Protein AF-A0A6Y2XSH6-F1 (afdb_monomer_lite)

Foldseek 3Di:
DDDDPVRVVCQCPNAPKDKDKDWDWDQDPVRWIWIKIWIFIDHPPDPDTDTPDMDTPDGDD

Radius of gyration: 16.01 Å; chains: 1; bounding box: 26×17×48 Å

pLDDT: mean 77.06, std 10.95, range [53.78, 96.0]

Structure (mmCIF, N/CA/C/O backbone):
data_AF-A0A6Y2XSH6-F1
#
_entry.id   AF-A0A6Y2XSH6-F1
#
loop_
_atom_site.group_PDB
_atom_site.id
_atom_site.type_symbol
_atom_site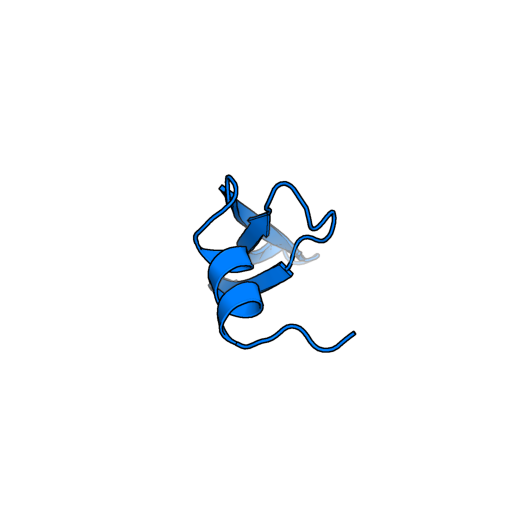.label_atom_id
_atom_site.label_alt_id
_atom_site.label_comp_id
_atom_site.label_asym_id
_atom_site.label_entity_id
_atom_site.label_seq_id
_atom_site.pdbx_PDB_ins_code
_atom_site.Cartn_x
_atom_site.Cartn_y
_atom_site.Cartn_z
_atom_site.occupancy
_atom_site.B_iso_or_equiv
_atom_site.auth_seq_id
_atom_site.auth_comp_id
_atom_site.auth_asym_id
_atom_site.auth_atom_id
_atom_site.pdbx_PDB_model_num
ATOM 1 N N . ALA A 1 1 ? -4.508 5.970 -24.973 1.00 53.78 1 ALA A N 1
ATOM 2 C CA . ALA A 1 1 ? -3.869 4.960 -25.839 1.00 53.78 1 ALA A CA 1
ATOM 3 C C . ALA A 1 1 ? -3.849 3.637 -25.085 1.00 53.78 1 ALA A C 1
ATOM 5 O O . ALA A 1 1 ? -3.604 3.665 -23.886 1.00 53.78 1 ALA A O 1
ATOM 6 N N . ILE A 1 2 ? -4.167 2.518 -25.736 1.00 62.66 2 ILE A N 1
ATOM 7 C CA . ILE A 1 2 ? -4.029 1.184 -25.133 1.00 62.66 2 ILE A CA 1
ATOM 8 C C . ILE A 1 2 ? -2.582 0.753 -25.381 1.00 62.66 2 ILE A C 1
ATOM 10 O O . ILE A 1 2 ? -2.155 0.719 -26.532 1.00 62.66 2 ILE A O 1
ATOM 14 N N . LEU A 1 3 ? -1.825 0.506 -24.311 1.00 67.12 3 LEU A N 1
ATOM 15 C CA . LEU A 1 3 ? -0.468 -0.035 -24.403 1.00 67.12 3 LEU A CA 1
ATOM 16 C C . LEU A 1 3 ? -0.539 -1.479 -24.902 1.00 67.12 3 LEU A C 1
ATOM 18 O O . LEU A 1 3 ? -1.434 -2.228 -24.500 1.00 67.12 3 LEU A O 1
ATOM 22 N N . ASP A 1 4 ? 0.398 -1.875 -25.763 1.00 83.50 4 ASP A N 1
ATOM 23 C CA . ASP A 1 4 ? 0.525 -3.284 -26.110 1.00 83.50 4 ASP A CA 1
ATOM 24 C C . ASP A 1 4 ? 0.963 -4.097 -24.877 1.00 83.50 4 ASP A C 1
ATOM 26 O O . ASP A 1 4 ? 1.441 -3.563 -23.870 1.00 83.50 4 ASP A O 1
ATOM 30 N N . LYS A 1 5 ? 0.760 -5.416 -24.933 1.00 76.56 5 LYS A N 1
ATOM 31 C CA . LYS A 1 5 ? 1.039 -6.299 -23.795 1.00 76.56 5 LYS A CA 1
ATOM 32 C C . LYS A 1 5 ? 2.495 -6.182 -23.334 1.00 76.56 5 LYS A C 1
ATOM 34 O O . LYS A 1 5 ? 2.743 -6.254 -22.136 1.00 76.56 5 LYS A O 1
ATOM 39 N N . LYS A 1 6 ? 3.441 -6.004 -24.259 1.00 78.31 6 LYS A N 1
ATOM 40 C CA . LYS A 1 6 ? 4.864 -5.932 -23.935 1.00 78.31 6 LYS A CA 1
ATOM 41 C C . LYS A 1 6 ? 5.177 -4.622 -23.217 1.00 78.31 6 LYS A C 1
ATOM 43 O O . LYS A 1 6 ? 5.673 -4.675 -22.105 1.00 78.31 6 LYS A O 1
ATOM 48 N N . SER A 1 7 ? 4.780 -3.478 -23.768 1.00 73.06 7 SER A N 1
ATOM 49 C CA . SER A 1 7 ? 4.937 -2.165 -23.134 1.00 73.06 7 SER A CA 1
ATOM 50 C C . SER A 1 7 ? 4.245 -2.086 -21.773 1.00 73.06 7 SER A C 1
ATOM 52 O O . SER A 1 7 ? 4.757 -1.446 -20.858 1.00 73.06 7 SER A O 1
ATOM 54 N N . TYR A 1 8 ? 3.106 -2.769 -21.603 1.00 72.12 8 TYR A N 1
ATOM 55 C CA . TYR A 1 8 ? 2.478 -2.910 -20.292 1.00 72.12 8 TYR A CA 1
ATOM 56 C C . TYR A 1 8 ? 3.399 -3.637 -19.306 1.00 72.12 8 TYR A C 1
ATOM 58 O O . TYR A 1 8 ? 3.604 -3.126 -18.213 1.00 72.12 8 TYR A O 1
ATOM 66 N N . PHE A 1 9 ? 3.981 -4.783 -19.670 1.00 73.81 9 PHE A N 1
ATOM 67 C CA . PHE A 1 9 ? 4.900 -5.519 -18.792 1.00 73.81 9 PHE A CA 1
ATOM 68 C C . PHE A 1 9 ? 6.234 -4.799 -18.573 1.00 73.81 9 PHE A C 1
ATOM 70 O O . PHE A 1 9 ? 6.717 -4.769 -17.443 1.00 73.81 9 PHE A O 1
ATOM 77 N N . ASP A 1 10 ? 6.786 -4.166 -19.604 1.00 73.25 10 ASP A N 1
ATOM 78 C CA . ASP A 1 10 ? 8.029 -3.398 -19.519 1.00 73.25 10 ASP A CA 1
ATOM 79 C C . ASP A 1 10 ? 7.888 -2.270 -18.478 1.00 73.25 10 ASP A C 1
ATOM 81 O O . ASP A 1 10 ? 8.821 -2.023 -17.723 1.00 73.25 10 ASP A O 1
ATOM 85 N N . SER A 1 11 ? 6.693 -1.684 -18.308 1.00 66.31 11 SER A N 1
ATOM 86 C CA . SER A 1 11 ? 6.429 -0.685 -17.254 1.00 66.31 11 SER A CA 1
ATOM 87 C C . SER A 1 11 ? 6.569 -1.200 -15.809 1.00 66.31 11 SER A C 1
ATOM 89 O O . SER A 1 11 ? 6.718 -0.383 -14.897 1.00 66.31 11 SER A O 1
ATOM 91 N N . TYR A 1 12 ? 6.526 -2.523 -15.590 1.00 65.62 12 TYR A N 1
ATOM 92 C CA . TYR A 1 12 ? 6.676 -3.171 -14.277 1.00 65.62 12 TYR A CA 1
ATOM 93 C C . TYR A 1 12 ? 8.091 -3.687 -14.003 1.00 65.62 12 TYR A C 1
ATOM 95 O O . TYR A 1 12 ? 8.450 -3.859 -12.838 1.00 65.62 12 TYR A O 1
ATOM 103 N N . TYR A 1 13 ? 8.878 -3.969 -15.043 1.00 69.12 13 TYR A N 1
ATOM 104 C CA . TYR A 1 13 ? 10.157 -4.676 -14.905 1.00 69.12 13 TYR A CA 1
ATOM 105 C C . TYR A 1 13 ? 11.349 -3.912 -15.474 1.00 69.12 13 TYR A C 1
ATOM 107 O O . TYR A 1 13 ? 12.474 -4.112 -15.019 1.00 69.12 13 TYR A O 1
ATOM 115 N N . GLU A 1 14 ? 11.114 -3.028 -16.437 1.00 68.69 14 GLU A N 1
ATOM 116 C CA . GLU A 1 14 ? 12.145 -2.257 -17.115 1.00 68.69 14 GLU A CA 1
ATOM 117 C C . GLU A 1 14 ? 11.997 -0.758 -16.820 1.00 68.69 14 GLU A C 1
ATOM 119 O O . GLU A 1 14 ? 11.043 -0.301 -16.200 1.00 68.69 14 GLU A O 1
ATOM 124 N N . ASN A 1 15 ? 12.997 0.024 -17.216 1.00 70.56 15 ASN A N 1
ATOM 125 C CA . ASN A 1 15 ? 13.034 1.474 -17.027 1.00 70.56 15 ASN A CA 1
ATOM 126 C C . ASN A 1 15 ? 13.034 1.968 -15.560 1.00 70.56 15 ASN A C 1
ATOM 128 O O . ASN A 1 15 ? 12.249 2.822 -15.140 1.00 70.56 15 ASN A O 1
ATOM 132 N N . GLN A 1 16 ? 13.980 1.436 -14.778 1.00 73.69 16 GLN A N 1
ATOM 133 C CA . GLN A 1 16 ? 14.294 1.881 -13.410 1.00 73.69 16 GLN A CA 1
ATOM 134 C C . GLN A 1 16 ? 13.116 1.802 -12.426 1.00 73.69 16 GLN A C 1
ATOM 136 O O . GLN A 1 16 ? 12.995 2.640 -11.528 1.00 73.69 16 GLN A O 1
ATOM 141 N N . VAL A 1 17 ? 12.263 0.784 -12.569 1.00 78.00 17 VAL A N 1
ATOM 142 C CA . VAL A 1 17 ? 11.157 0.538 -11.639 1.00 78.00 17 VAL A CA 1
ATOM 143 C C . VAL A 1 17 ? 11.682 0.395 -10.209 1.00 78.00 17 VAL A C 1
ATOM 145 O O . VAL A 1 17 ? 12.565 -0.413 -9.917 1.00 78.00 17 VAL A O 1
ATOM 148 N N . LYS A 1 18 ? 11.105 1.171 -9.295 1.00 80.25 18 LYS A N 1
ATOM 149 C CA . LYS A 1 18 ? 11.341 1.098 -7.854 1.00 80.25 18 LYS A CA 1
ATOM 150 C C . LYS A 1 18 ? 10.080 0.622 -7.156 1.00 80.25 18 LYS A C 1
ATOM 152 O O . LYS A 1 18 ? 8.978 1.076 -7.462 1.00 80.25 18 LYS A O 1
ATOM 157 N N . SER A 1 19 ? 10.260 -0.257 -6.176 1.00 79.81 19 SER A N 1
ATOM 158 C CA . SER A 1 19 ? 9.198 -0.607 -5.237 1.00 79.81 19 SER A CA 1
ATOM 159 C C . SER A 1 19 ? 9.102 0.460 -4.152 1.00 79.81 19 SER A C 1
ATOM 161 O O . SER A 1 19 ? 10.099 0.805 -3.516 1.00 79.81 19 SER A O 1
ATOM 163 N N . ILE A 1 20 ? 7.898 0.981 -3.947 1.00 83.62 20 ILE A N 1
ATOM 164 C CA . ILE A 1 20 ? 7.553 1.868 -2.842 1.00 83.62 20 ILE A CA 1
ATOM 165 C C . ILE A 1 20 ? 6.705 1.054 -1.877 1.00 83.62 20 ILE A C 1
ATOM 167 O O . ILE A 1 20 ? 5.637 0.565 -2.242 1.00 83.62 20 ILE A O 1
ATOM 171 N N . VAL A 1 21 ? 7.174 0.925 -0.638 1.00 86.00 21 VAL A N 1
ATOM 172 C CA . VAL A 1 21 ? 6.453 0.235 0.433 1.00 86.00 21 VAL A CA 1
ATOM 173 C C . VAL A 1 21 ? 6.205 1.223 1.562 1.00 86.00 21 VAL A C 1
ATOM 175 O O . VAL A 1 21 ? 7.143 1.825 2.082 1.00 86.00 21 VAL A O 1
ATOM 178 N N . ALA A 1 22 ? 4.943 1.385 1.943 1.00 87.25 22 ALA A N 1
ATOM 179 C CA . ALA A 1 22 ? 4.532 2.282 3.012 1.00 87.25 22 ALA A CA 1
ATOM 180 C C . ALA A 1 22 ? 3.779 1.503 4.090 1.00 87.25 22 ALA A C 1
ATOM 182 O O . ALA A 1 22 ? 2.852 0.751 3.792 1.00 87.25 22 ALA A O 1
ATOM 183 N N . LYS A 1 23 ? 4.169 1.701 5.352 1.00 90.69 23 LYS A N 1
ATOM 184 C CA . LYS A 1 23 ? 3.432 1.193 6.509 1.00 90.69 23 LYS A CA 1
ATOM 185 C C . LYS A 1 23 ? 2.534 2.301 7.048 1.00 90.69 23 LYS A C 1
ATOM 187 O O . LYS A 1 23 ? 3.036 3.329 7.496 1.00 90.69 23 LYS A O 1
ATOM 192 N N . TYR A 1 24 ? 1.231 2.065 7.040 1.00 89.06 24 TYR A N 1
ATOM 193 C CA . TYR A 1 24 ? 0.232 2.946 7.626 1.00 89.06 24 TYR A CA 1
ATOM 194 C C . TYR A 1 24 ? -0.203 2.390 8.974 1.00 89.06 24 TYR A C 1
ATOM 196 O O . TYR A 1 24 ? -0.580 1.225 9.068 1.00 89.06 24 TYR A O 1
ATOM 204 N N . THR A 1 25 ? -0.173 3.234 9.999 1.00 92.38 25 THR A N 1
ATOM 205 C CA . THR A 1 25 ? -0.761 2.937 11.305 1.00 92.38 25 THR A CA 1
ATOM 206 C C . THR A 1 25 ? -1.923 3.897 11.512 1.00 92.38 25 THR A C 1
ATOM 208 O O . THR A 1 25 ? -1.708 5.102 11.641 1.00 92.38 25 THR A O 1
ATOM 211 N N . TYR A 1 26 ? -3.142 3.371 11.522 1.00 91.88 26 TYR A N 1
ATOM 212 C CA . TYR A 1 26 ? -4.347 4.102 11.885 1.00 91.88 26 TYR A CA 1
ATOM 213 C C . TYR A 1 26 ? -4.636 3.883 13.368 1.00 91.88 26 TYR A C 1
ATOM 215 O O . TYR A 1 26 ? -4.494 2.770 13.866 1.00 91.88 26 TYR A O 1
ATOM 223 N N . ILE A 1 27 ? -5.004 4.955 14.066 1.00 94.81 27 ILE A N 1
ATOM 224 C CA . ILE A 1 27 ? -5.344 4.927 15.489 1.00 94.81 27 ILE A CA 1
ATOM 225 C C . ILE A 1 27 ? -6.676 5.651 15.646 1.00 94.81 27 ILE A C 1
ATOM 227 O O . ILE A 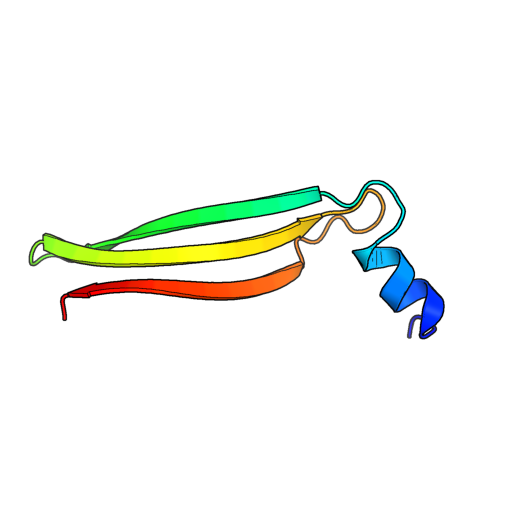1 27 ? -6.791 6.808 15.231 1.00 94.81 27 ILE A O 1
ATOM 231 N N . ASN A 1 28 ? -7.675 4.981 16.217 1.00 91.25 28 ASN A N 1
ATOM 232 C CA . ASN A 1 28 ? -8.987 5.582 16.445 1.00 91.25 28 ASN A CA 1
ATOM 233 C C . ASN A 1 28 ? -9.063 6.316 17.804 1.00 91.25 28 ASN A C 1
ATOM 235 O O . ASN A 1 28 ? -8.073 6.439 18.531 1.00 91.25 28 ASN A O 1
ATOM 239 N N . LYS A 1 29 ? -10.246 6.847 18.144 1.00 95.50 29 LYS A N 1
ATOM 240 C CA . LYS A 1 29 ? -10.467 7.594 19.398 1.00 95.50 29 LYS A CA 1
ATOM 241 C C . LYS A 1 29 ? -10.333 6.716 20.647 1.00 95.50 29 LYS A C 1
ATOM 243 O O . LYS A 1 29 ? -9.941 7.230 21.693 1.00 95.50 29 LYS A O 1
ATOM 248 N N . ASP A 1 30 ? -10.584 5.420 20.505 1.00 96.00 30 ASP A N 1
ATOM 249 C CA . ASP A 1 30 ? -10.498 4.406 21.557 1.00 96.00 30 ASP A CA 1
ATOM 250 C C . ASP A 1 30 ? -9.081 3.803 21.679 1.00 96.00 30 ASP A C 1
ATOM 252 O O . ASP A 1 30 ? -8.821 2.961 22.534 1.00 96.00 30 ASP A O 1
ATOM 256 N N . LYS A 1 31 ? -8.120 4.335 20.902 1.00 93.19 31 LYS A N 1
ATOM 257 C CA . LYS A 1 31 ? -6.703 3.931 20.812 1.00 93.19 31 LYS A CA 1
ATOM 258 C C . LYS A 1 31 ? -6.456 2.563 20.174 1.00 93.19 31 LYS A C 1
ATOM 260 O O . LYS A 1 31 ? -5.314 2.094 20.215 1.00 93.19 31 LYS A O 1
ATOM 265 N N . GLU A 1 32 ? -7.465 1.975 19.552 1.00 94.50 32 GLU A N 1
ATOM 266 C CA . GLU A 1 32 ? -7.333 0.751 18.766 1.00 94.50 32 GLU A CA 1
ATOM 267 C C . GLU A 1 32 ? -6.532 1.031 17.493 1.00 94.50 32 GLU A C 1
ATOM 269 O O . GLU A 1 32 ? -6.583 2.138 16.932 1.00 94.50 32 GLU A O 1
ATOM 274 N N . LYS A 1 33 ? -5.736 0.042 17.073 1.00 92.94 33 LYS A N 1
ATOM 275 C CA . LYS A 1 33 ? -4.764 0.198 15.992 1.00 92.94 33 LYS A CA 1
ATOM 276 C C . LYS A 1 33 ? -5.029 -0.735 14.825 1.00 92.94 33 LYS A C 1
ATOM 278 O O . LYS A 1 33 ? -4.990 -1.957 14.952 1.00 92.94 33 LYS A O 1
ATOM 283 N N . ASP A 1 34 ? -5.078 -0.128 13.647 1.00 90.50 34 ASP A N 1
ATOM 284 C CA . ASP A 1 34 ? -5.011 -0.834 12.376 1.00 90.50 34 ASP A CA 1
ATOM 285 C C . ASP A 1 34 ? -3.662 -0.567 11.708 1.00 90.50 34 ASP A C 1
ATOM 287 O O . ASP A 1 34 ? -3.257 0.582 11.516 1.00 90.50 34 ASP A O 1
ATOM 291 N N . ILE A 1 35 ? -2.954 -1.630 11.329 1.00 89.19 35 ILE A N 1
ATOM 292 C CA . ILE A 1 35 ? -1.660 -1.544 10.651 1.00 89.19 35 ILE A CA 1
ATOM 293 C C . ILE A 1 35 ? -1.792 -2.143 9.255 1.00 89.19 35 ILE A C 1
ATOM 295 O O . ILE A 1 35 ? -2.112 -3.322 9.096 1.00 89.19 35 ILE A O 1
ATOM 299 N N . PHE A 1 36 ? -1.466 -1.348 8.242 1.00 86.75 36 PHE A N 1
ATOM 300 C CA . PHE A 1 36 ? -1.463 -1.756 6.842 1.00 86.75 36 PHE A CA 1
ATOM 301 C C . PHE A 1 36 ? -0.074 -1.576 6.244 1.00 86.75 36 PHE A C 1
ATOM 303 O O . PHE A 1 36 ? 0.622 -0.607 6.542 1.00 86.75 36 PHE A O 1
ATOM 310 N N . ILE A 1 37 ? 0.313 -2.473 5.348 1.00 85.88 37 ILE A N 1
ATOM 311 C CA . ILE A 1 37 ? 1.410 -2.247 4.412 1.00 85.88 37 ILE A CA 1
ATOM 312 C C . ILE A 1 37 ? 0.798 -2.075 3.031 1.00 85.88 37 ILE A C 1
ATOM 314 O O . ILE A 1 37 ? 0.113 -2.972 2.554 1.00 85.88 37 ILE A O 1
ATOM 318 N N . ALA A 1 38 ? 1.067 -0.952 2.377 1.00 84.44 38 ALA A N 1
ATOM 319 C CA . ALA A 1 38 ? 0.788 -0.769 0.962 1.00 84.44 38 ALA A CA 1
ATOM 320 C C . ALA A 1 38 ? 2.073 -0.903 0.153 1.00 84.44 38 ALA A C 1
ATOM 322 O O . ALA A 1 38 ? 3.134 -0.442 0.583 1.00 84.44 38 ALA A O 1
ATOM 323 N N . SER A 1 39 ? 1.954 -1.467 -1.043 1.00 82.88 39 SER A N 1
ATOM 324 C CA . SER A 1 39 ? 3.049 -1.525 -2.006 1.00 82.88 39 SER A CA 1
ATOM 325 C C . SER A 1 39 ? 2.628 -0.967 -3.357 1.00 82.88 39 SER A C 1
ATOM 327 O O . SER A 1 39 ? 1.505 -1.182 -3.823 1.00 82.88 39 SER A O 1
ATOM 329 N N . SER A 1 40 ? 3.553 -0.279 -4.008 1.00 78.69 40 SER A N 1
ATOM 330 C CA . SER A 1 40 ? 3.368 0.297 -5.330 1.00 78.69 40 SER A CA 1
ATOM 331 C C . SER A 1 40 ? 4.674 0.266 -6.119 1.00 78.69 40 SER A C 1
ATOM 333 O O . SER A 1 40 ? 5.748 0.092 -5.543 1.00 78.69 40 SER A O 1
ATOM 335 N N . PHE A 1 41 ? 4.577 0.431 -7.435 1.00 77.94 41 PHE A N 1
ATOM 336 C CA . PHE A 1 41 ? 5.725 0.626 -8.310 1.00 77.94 41 PHE A CA 1
ATOM 337 C C . PHE A 1 41 ? 5.738 2.051 -8.860 1.00 77.94 41 PHE A C 1
ATOM 339 O O . PHE A 1 41 ? 4.689 2.618 -9.171 1.00 77.94 41 PHE A O 1
ATOM 346 N N . MET A 1 42 ? 6.940 2.606 -8.980 1.00 76.94 42 MET A N 1
ATOM 347 C CA . MET A 1 42 ? 7.219 3.876 -9.643 1.00 76.94 42 MET A CA 1
ATOM 348 C C . MET A 1 42 ? 8.309 3.636 -10.681 1.00 76.94 42 MET A C 1
ATOM 350 O O . MET A 1 42 ? 9.343 3.061 -10.344 1.00 76.94 42 MET A O 1
ATOM 354 N N . ASN A 1 43 ? 8.098 4.078 -11.914 1.00 74.94 43 ASN A N 1
ATOM 355 C CA . ASN A 1 43 ? 9.099 4.037 -12.979 1.00 74.94 43 ASN A CA 1
ATOM 356 C C . ASN A 1 43 ? 9.420 5.469 -13.451 1.00 74.94 43 ASN A C 1
ATOM 358 O O . ASN A 1 43 ? 8.874 6.436 -12.918 1.00 74.94 43 ASN A O 1
ATOM 362 N N . ALA A 1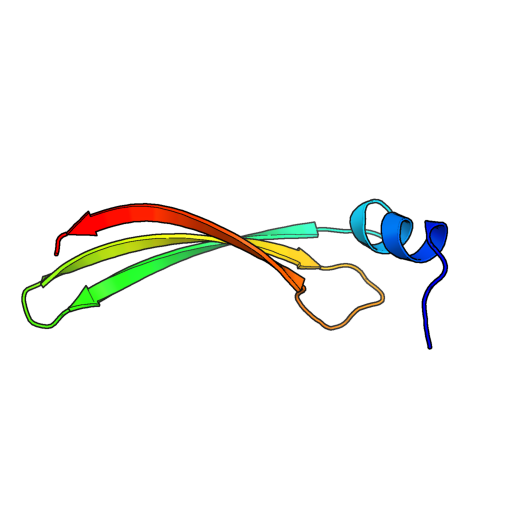 44 ? 10.359 5.616 -14.388 1.00 73.19 44 ALA A N 1
ATOM 363 C CA . ALA A 1 44 ? 10.811 6.933 -14.849 1.00 73.19 44 ALA A CA 1
ATOM 364 C C . ALA A 1 44 ? 9.808 7.660 -15.770 1.00 73.19 44 ALA A C 1
ATOM 366 O O . ALA A 1 44 ? 9.873 8.883 -15.880 1.00 73.19 44 ALA A O 1
ATOM 367 N N . ASP A 1 45 ? 8.886 6.926 -16.402 1.00 69.25 45 ASP A N 1
ATOM 368 C CA . ASP A 1 45 ? 7.984 7.461 -17.434 1.00 69.25 45 ASP A CA 1
ATOM 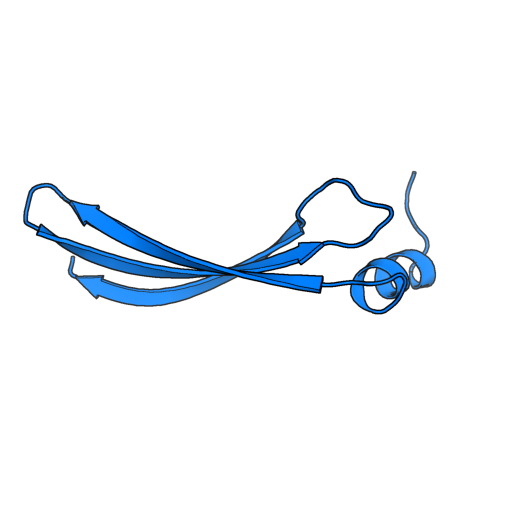369 C C . ASP A 1 45 ? 6.578 7.777 -16.902 1.00 69.25 45 ASP A C 1
ATOM 371 O O . ASP A 1 45 ? 5.935 8.740 -17.322 1.00 69.25 45 ASP A O 1
ATOM 375 N N . GLU A 1 46 ? 6.073 6.966 -15.974 1.00 63.12 46 GLU A N 1
ATOM 376 C CA . GLU A 1 46 ? 4.782 7.150 -15.331 1.00 63.12 46 GLU A CA 1
ATOM 377 C C . GLU A 1 46 ? 4.965 7.953 -14.043 1.00 63.12 46 GLU A C 1
ATOM 379 O O . GLU A 1 46 ? 5.357 7.441 -12.996 1.00 63.12 46 GLU A O 1
ATOM 384 N N . CYS A 1 47 ? 4.569 9.226 -14.081 1.00 60.75 47 CYS A N 1
ATOM 385 C CA . CYS A 1 47 ? 4.476 10.080 -12.893 1.00 60.75 47 CYS A CA 1
ATOM 386 C C . CYS A 1 47 ? 3.333 9.654 -11.932 1.00 60.75 47 CYS A C 1
ATOM 388 O O . CYS A 1 47 ? 2.978 10.388 -11.008 1.00 60.75 47 CYS A O 1
ATOM 390 N N . SER A 1 48 ? 2.723 8.484 -12.163 1.00 54.03 48 SER A N 1
ATOM 391 C CA . SER A 1 48 ? 1.627 7.911 -11.387 1.00 54.03 48 SER A CA 1
ATOM 392 C C . SER A 1 48 ? 2.096 6.695 -10.593 1.00 54.03 48 SER A C 1
ATOM 394 O O . SER A 1 48 ? 2.536 5.695 -11.152 1.00 54.03 48 SER A O 1
ATOM 396 N N . VAL A 1 49 ? 1.928 6.761 -9.275 1.00 59.03 49 VAL A N 1
ATOM 397 C CA . VAL A 1 49 ? 2.149 5.647 -8.346 1.00 59.03 49 VAL A CA 1
ATOM 398 C C . VAL A 1 49 ? 1.003 4.641 -8.522 1.00 59.03 49 VAL A C 1
ATOM 400 O O . VAL A 1 49 ? -0.131 4.915 -8.125 1.00 59.03 49 VAL A O 1
ATOM 403 N N . ARG A 1 50 ? 1.261 3.484 -9.151 1.00 62.38 50 ARG A N 1
ATOM 404 C CA . ARG A 1 50 ? 0.237 2.438 -9.342 1.00 62.38 50 ARG A CA 1
ATOM 405 C C . ARG A 1 50 ? 0.130 1.555 -8.109 1.00 62.38 50 ARG A C 1
ATOM 407 O O . ARG A 1 50 ? 1.041 0.782 -7.806 1.00 62.38 50 ARG A O 1
ATOM 414 N N . PHE A 1 51 ? -0.969 1.672 -7.377 1.00 62.19 51 PHE A N 1
ATOM 415 C CA . PHE A 1 51 ? -1.227 0.858 -6.193 1.00 62.19 51 PHE A CA 1
ATOM 416 C C . PHE A 1 51 ? -1.442 -0.611 -6.584 1.00 62.19 51 PHE A C 1
ATOM 418 O O . PHE A 1 51 ? -2.417 -0.928 -7.261 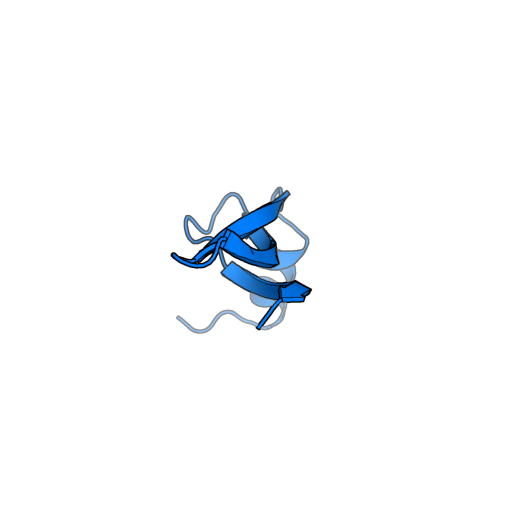1.00 62.19 51 PHE A O 1
ATOM 425 N N . ASN A 1 52 ? -0.547 -1.506 -6.152 1.00 63.78 52 ASN A N 1
ATOM 426 C CA . ASN A 1 52 ? -0.621 -2.935 -6.494 1.00 63.78 52 ASN A CA 1
ATOM 427 C C . ASN A 1 52 ? -1.248 -3.792 -5.390 1.00 63.78 52 ASN A C 1
ATOM 429 O O . ASN A 1 52 ? -1.375 -5.002 -5.552 1.00 63.78 52 ASN A O 1
ATOM 433 N N . GLY A 1 53 ? -1.648 -3.175 -4.277 1.00 64.44 53 GLY A N 1
ATOM 434 C CA . GLY A 1 53 ? -2.343 -3.849 -3.188 1.00 64.44 53 GLY A CA 1
ATOM 435 C C . GLY A 1 53 ? -1.897 -3.385 -1.806 1.00 64.44 53 GLY A C 1
ATOM 436 O O . GLY A 1 53 ? -0.920 -2.645 -1.648 1.00 64.44 53 GLY A O 1
ATOM 437 N N . TYR A 1 54 ? -2.632 -3.856 -0.800 1.00 73.62 54 TYR A N 1
ATOM 438 C CA . TYR A 1 54 ? -2.286 -3.712 0.607 1.00 73.62 54 TYR A CA 1
ATOM 439 C C . TYR A 1 54 ? -2.396 -5.047 1.342 1.00 73.62 54 TYR A C 1
ATOM 441 O O . TYR A 1 54 ? -3.175 -5.921 0.968 1.00 73.62 54 TYR A O 1
ATOM 449 N N . ILE A 1 55 ? -1.622 -5.169 2.416 1.00 77.38 55 ILE A N 1
ATOM 450 C CA . ILE A 1 55 ? -1.678 -6.254 3.390 1.00 77.38 55 ILE A CA 1
ATOM 451 C C . ILE A 1 55 ? -2.078 -5.639 4.730 1.00 77.38 55 ILE A C 1
ATOM 453 O O . ILE A 1 55 ? -1.423 -4.711 5.209 1.00 77.38 55 ILE A O 1
ATOM 457 N N . THR A 1 56 ? -3.135 -6.154 5.354 1.00 76.00 56 THR A N 1
ATOM 458 C CA . THR A 1 56 ? -3.453 -5.840 6.753 1.00 76.00 56 THR A CA 1
ATOM 459 C C . THR A 1 56 ? -2.551 -6.679 7.653 1.00 76.00 56 THR A C 1
ATOM 461 O O . THR A 1 56 ? -2.630 -7.903 7.637 1.00 76.00 56 THR A O 1
ATOM 464 N N . LEU A 1 57 ? -1.674 -6.023 8.413 1.00 70.62 57 LEU A N 1
ATOM 465 C CA . LEU A 1 57 ? -0.776 -6.684 9.362 1.00 70.62 57 LEU A CA 1
ATOM 466 C C . LEU A 1 57 ? -1.453 -6.970 10.701 1.00 70.62 57 LEU A C 1
ATOM 468 O O . LEU A 1 57 ? -1.193 -7.997 11.315 1.00 70.62 57 LEU A O 1
ATOM 472 N N . SER A 1 58 ? -2.265 -6.029 11.172 1.00 75.75 58 SER A N 1
ATOM 473 C CA . SER A 1 58 ? -2.961 -6.115 12.453 1.00 75.75 58 SER A CA 1
ATOM 474 C C . SER A 1 58 ? -4.208 -5.252 12.396 1.00 75.75 58 SER A C 1
ATOM 476 O O . SER A 1 58 ? -4.179 -4.186 11.776 1.00 75.75 58 SER A O 1
ATOM 478 N N . ARG A 1 59 ? -5.276 -5.719 13.038 1.00 76.62 59 ARG A N 1
ATOM 479 C CA . ARG A 1 59 ? -6.531 -4.994 13.190 1.00 76.62 59 ARG A CA 1
ATOM 480 C C . ARG A 1 59 ? -7.102 -5.261 14.572 1.00 76.62 59 ARG A C 1
ATOM 482 O O . ARG A 1 59 ? -7.321 -6.415 14.935 1.00 76.62 59 ARG A O 1
ATOM 489 N N . GLU A 1 60 ? -7.320 -4.187 15.307 1.00 74.50 60 GLU A N 1
ATOM 490 C CA . GLU A 1 60 ? -7.955 -4.164 16.618 1.00 74.50 60 GLU A CA 1
ATOM 491 C C . GLU A 1 60 ? -9.286 -3.435 16.386 1.00 74.50 60 GLU A C 1
ATOM 493 O O . GLU A 1 60 ? -9.276 -2.253 16.057 1.00 74.50 60 GLU A O 1
ATOM 498 N N . PHE A 1 61 ? -10.398 -4.175 16.370 1.00 70.38 61 PHE A N 1
ATOM 499 C CA . PHE A 1 61 ? -11.742 -3.616 16.172 1.00 70.38 61 PHE A CA 1
ATOM 500 C C . PHE A 1 61 ? -12.339 -3.125 17.482 1.00 70.38 61 PHE A C 1
ATOM 502 O O . PHE A 1 61 ? -12.022 -3.771 18.510 1.00 70.38 61 PHE A O 1
#

Organism: Salmonella typhimuriu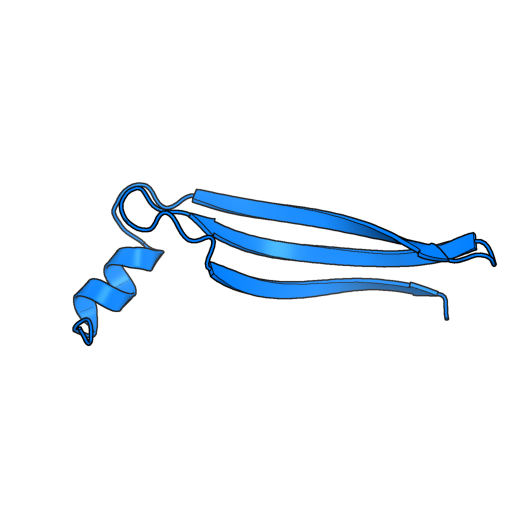m (NCBI:txid90371)

Sequence (61 aa):
AILDKKSYFDSYYENQVKSIVAKYTYINKDKEKDIFIASSFMNADECSVRFNGYITLSREF

Secondary structure (DSSP, 8-state):
-PPPHHHHHHHHHSSS-EEEEEEEEEE-TT--EEEEEEEEEE-SS--S-EEEEEEEEEE--